Protein AF-A0A2E7DJX4-F1 (afdb_monomer)

Foldseek 3Di:
DDDDDDDDDDDDDDDDDDDDDDDPPDDPVVVVVVVVVVVCVVVVVDVVVVVVVVLCVVCVVQQDPQAGQAAPPDALLVVCCSPQNPPHPFDSVLLLLLQLVVCVVQADVSDRGRGDHRDGRGHQDPVNVVCRVPCVVPDPCVDPCVVCVPPDDDDD

Secondary structure (DSSP, 8-state):
----------------PPP-------SHHHHHHHHHHHHHHHHHHTTHHHHHHHHHHHHHTTEETTEEEPPTT--HHHHHHHHH-TT-SS-HHHHHHHHHHH-GGGBGGG-TT-BPTT-EEPPPPHHHHHHHHHHTTTS----HHHHTTTS-----

pLDDT: mean 70.26, std 16.82, range [32.81, 92.25]

Radius of gyration: 33.87 Å; Cα contacts (8 Å, |Δi|>4): 100; chains: 1; bounding box: 121×45×38 Å

Solvent-accessible surface area (backbone atoms only — not comparable to full-atom values): 9985 Å² total; per-residue (Å²): 138,82,88,84,81,92,78,91,80,90,75,93,75,80,89,78,77,79,81,86,77,82,73,89,86,79,67,74,66,60,58,52,52,52,52,52,49,52,49,49,57,58,51,66,76,42,64,52,69,60,51,50,49,53,52,48,54,62,41,61,79,29,46,51,99,81,21,34,53,34,52,85,87,68,45,62,67,59,50,45,35,73,73,62,42,86,82,45,94,62,58,67,69,57,54,51,51,51,44,40,68,77,28,52,90,32,21,60,91,65,34,74,90,37,64,42,60,74,29,65,40,57,70,80,48,74,68,53,51,50,45,53,64,55,36,75,73,76,45,90,69,88,40,65,69,68,75,52,64,83,56,90,74,84,81,130

Mean predicted aligned error: 18.78 Å

Structure (mmCIF, N/CA/C/O backbone):
data_AF-A0A2E7DJX4-F1
#
_entry.id   AF-A0A2E7DJX4-F1
#
loop_
_atom_site.group_PDB
_atom_site.id
_atom_site.type_symbol
_atom_site.label_atom_id
_atom_site.label_alt_id
_atom_site.label_comp_id
_atom_site.label_asym_id
_atom_site.label_entity_id
_atom_site.label_seq_id
_atom_site.pdbx_PDB_ins_code
_atom_site.Cartn_x
_atom_site.Cartn_y
_atom_site.Cartn_z
_atom_site.occupancy
_atom_site.B_iso_or_equiv
_atom_site.auth_seq_id
_atom_site.auth_comp_id
_atom_site.auth_asym_id
_atom_site.auth_atom_id
_atom_site.pdbx_PDB_model_num
ATOM 1 N N . MET A 1 1 ? 102.691 -18.542 7.643 1.00 37.72 1 MET A N 1
ATOM 2 C CA . MET A 1 1 ? 103.303 -17.324 7.066 1.00 37.72 1 MET A CA 1
ATOM 3 C C . MET A 1 1 ? 102.341 -16.162 7.228 1.00 37.72 1 MET A C 1
ATOM 5 O O . MET A 1 1 ? 101.137 -16.364 7.218 1.00 37.72 1 MET A O 1
ATOM 9 N N . ILE A 1 2 ? 102.916 -14.997 7.489 1.00 37.41 2 ILE A N 1
ATOM 10 C CA . ILE A 1 2 ? 102.337 -13.790 8.081 1.00 37.41 2 ILE A CA 1
ATOM 11 C C . ILE A 1 2 ? 101.849 -12.816 6.983 1.00 37.41 2 ILE A C 1
ATOM 13 O O . ILE A 1 2 ? 102.525 -12.678 5.973 1.00 37.41 2 ILE A O 1
ATOM 17 N N . ASN A 1 3 ? 100.728 -12.130 7.260 1.00 32.81 3 ASN A N 1
ATOM 18 C CA . ASN A 1 3 ? 100.249 -10.799 6.819 1.00 32.81 3 ASN A CA 1
ATOM 19 C C . ASN A 1 3 ? 100.218 -10.375 5.335 1.00 32.81 3 ASN A C 1
ATOM 21 O O . ASN A 1 3 ? 101.248 -10.287 4.680 1.00 32.81 3 ASN A O 1
ATOM 25 N N . ASN A 1 4 ? 99.084 -9.779 4.931 1.00 43.06 4 ASN A N 1
ATOM 26 C CA . ASN A 1 4 ? 99.028 -8.333 4.629 1.00 43.06 4 ASN A CA 1
ATOM 27 C C . ASN A 1 4 ? 97.562 -7.842 4.628 1.00 43.06 4 ASN A C 1
ATOM 29 O O . ASN A 1 4 ? 96.749 -8.319 3.851 1.00 43.06 4 ASN A O 1
ATOM 33 N N . LYS A 1 5 ? 97.139 -7.102 5.658 1.00 46.91 5 LYS A N 1
ATOM 34 C CA . LYS A 1 5 ? 97.062 -5.626 5.742 1.00 46.91 5 LYS A CA 1
ATOM 35 C C . LYS A 1 5 ? 95.836 -5.020 5.049 1.00 46.91 5 LYS A C 1
ATOM 37 O O . LYS A 1 5 ? 95.776 -4.874 3.837 1.00 46.91 5 LYS A O 1
ATOM 42 N N . TYR A 1 6 ? 94.911 -4.584 5.899 1.00 46.81 6 TYR A N 1
ATOM 43 C CA . TYR A 1 6 ? 93.908 -3.572 5.607 1.00 46.81 6 TYR A CA 1
ATOM 44 C C . TYR A 1 6 ? 94.586 -2.251 5.226 1.00 46.81 6 TYR A C 1
ATOM 46 O O . TYR A 1 6 ? 95.387 -1.726 6.002 1.00 46.81 6 TYR A O 1
ATOM 54 N N . THR A 1 7 ? 94.182 -1.672 4.099 1.00 48.75 7 THR A N 1
ATOM 55 C CA . THR A 1 7 ? 94.381 -0.247 3.818 1.00 48.75 7 THR A CA 1
ATOM 56 C C . THR A 1 7 ? 93.037 0.338 3.415 1.00 48.75 7 THR A C 1
ATOM 58 O O . THR A 1 7 ? 92.394 -0.115 2.473 1.00 48.75 7 THR A O 1
ATOM 61 N N . LYS A 1 8 ? 92.588 1.306 4.210 1.00 45.03 8 LYS A N 1
ATOM 62 C CA . LYS A 1 8 ? 91.337 2.045 4.066 1.00 45.03 8 LYS A CA 1
ATOM 63 C C . LYS A 1 8 ? 91.412 2.951 2.832 1.00 45.03 8 LYS A C 1
ATOM 65 O O . LYS A 1 8 ? 92.392 3.679 2.707 1.00 45.03 8 LYS A O 1
ATOM 70 N N . LEU A 1 9 ? 90.358 3.007 2.017 1.00 40.28 9 LEU A N 1
ATOM 71 C CA . LEU A 1 9 ? 90.003 4.250 1.333 1.00 40.28 9 LEU A CA 1
ATOM 72 C C . LEU A 1 9 ? 88.486 4.360 1.155 1.00 40.28 9 LEU A C 1
ATOM 74 O O . LEU A 1 9 ? 87.822 3.523 0.556 1.00 40.28 9 LEU A O 1
ATOM 78 N N . THR A 1 10 ? 87.980 5.410 1.775 1.00 44.78 10 THR A N 1
ATOM 79 C CA . THR A 1 10 ? 86.623 5.929 1.824 1.00 44.78 10 THR A CA 1
ATOM 80 C C . THR A 1 10 ? 86.071 6.190 0.421 1.00 44.78 10 THR A C 1
ATOM 82 O O . THR A 1 10 ? 86.700 6.909 -0.350 1.00 44.78 10 THR A O 1
ATOM 85 N N . LEU A 1 11 ? 84.859 5.718 0.119 1.00 37.09 11 LEU A N 1
ATOM 86 C CA . LEU A 1 11 ? 84.006 6.383 -0.866 1.00 37.09 11 LEU A CA 1
ATOM 87 C C . LEU A 1 11 ? 82.545 6.281 -0.426 1.00 37.09 11 LEU A C 1
ATOM 89 O O . LEU A 1 11 ? 81.864 5.283 -0.644 1.00 37.09 11 LEU A O 1
ATOM 93 N N . ALA A 1 12 ? 82.091 7.339 0.244 1.00 47.78 12 ALA A N 1
ATOM 94 C CA . ALA A 1 12 ? 80.681 7.601 0.459 1.00 47.78 12 ALA A CA 1
ATOM 95 C C . ALA A 1 12 ? 79.990 7.662 -0.908 1.00 47.78 12 ALA A C 1
ATOM 97 O O . ALA A 1 12 ? 80.333 8.499 -1.740 1.00 47.78 12 ALA A O 1
ATOM 98 N N . THR A 1 13 ? 79.029 6.778 -1.148 1.00 42.72 13 THR A N 1
ATOM 99 C CA . THR A 1 13 ? 78.093 6.921 -2.263 1.00 42.72 13 THR A CA 1
ATOM 100 C C . THR A 1 13 ? 76.684 6.764 -1.726 1.00 42.72 13 THR A C 1
ATOM 102 O O . THR A 1 13 ? 76.354 5.822 -1.008 1.00 42.72 13 THR A O 1
ATOM 105 N N . ALA A 1 14 ? 75.918 7.817 -1.978 1.00 40.25 14 ALA A N 1
ATOM 106 C CA . ALA A 1 14 ? 74.678 8.162 -1.327 1.00 40.25 14 ALA A CA 1
ATOM 107 C C . ALA A 1 14 ? 73.553 7.177 -1.650 1.00 40.25 14 ALA A C 1
ATOM 109 O O . ALA A 1 14 ? 73.321 6.809 -2.803 1.00 40.25 14 ALA A O 1
ATOM 110 N N . LEU A 1 15 ? 72.801 6.834 -0.606 1.00 39.53 15 LEU A N 1
ATOM 111 C CA . LEU A 1 15 ? 71.472 6.259 -0.700 1.00 39.53 15 LEU A CA 1
ATOM 112 C C . LEU A 1 15 ? 70.571 7.264 -1.434 1.00 39.53 15 LEU A C 1
ATOM 114 O O . LEU A 1 15 ? 70.116 8.243 -0.849 1.00 39.53 15 LEU A O 1
ATOM 118 N N . THR A 1 16 ? 70.348 7.043 -2.726 1.00 41.78 16 THR A N 1
ATOM 119 C CA . THR A 1 16 ? 69.406 7.845 -3.512 1.00 41.78 16 THR A CA 1
ATOM 120 C C . THR A 1 16 ? 68.103 7.059 -3.583 1.00 41.78 16 THR A C 1
ATOM 122 O O . THR A 1 16 ? 67.914 6.232 -4.471 1.00 41.78 16 THR A O 1
ATOM 125 N N . ILE A 1 17 ? 67.226 7.256 -2.595 1.00 52.62 17 ILE A N 1
ATOM 126 C CA . ILE A 1 17 ? 65.827 6.838 -2.716 1.00 52.62 17 ILE A CA 1
ATOM 127 C C . ILE A 1 17 ? 65.142 7.856 -3.627 1.00 52.62 17 ILE A C 1
ATOM 129 O O . ILE A 1 17 ? 65.241 9.067 -3.435 1.00 52.62 17 ILE A O 1
ATOM 133 N N . PHE A 1 18 ? 64.526 7.302 -4.662 1.00 46.00 18 PHE A N 1
ATOM 134 C CA . PHE A 1 18 ? 63.840 7.948 -5.767 1.00 46.00 18 PHE A CA 1
ATOM 135 C C . PHE A 1 18 ? 62.845 9.025 -5.305 1.00 46.00 18 PHE A C 1
ATOM 137 O O . PHE A 1 18 ? 62.152 8.864 -4.302 1.00 46.00 18 PHE A O 1
ATOM 144 N N . GLY A 1 19 ? 62.806 10.124 -6.058 1.00 41.09 19 GLY A N 1
ATOM 145 C CA . GLY A 1 19 ? 62.113 11.361 -5.722 1.00 41.09 19 GLY A CA 1
ATOM 146 C C . GLY A 1 19 ? 60.618 11.220 -5.437 1.00 41.09 19 GLY A C 1
ATOM 147 O O . GLY A 1 19 ? 59.867 10.591 -6.179 1.00 41.09 19 GLY A O 1
ATOM 148 N N . LEU A 1 20 ? 60.195 11.914 -4.382 1.00 45.53 20 LEU A N 1
ATOM 149 C CA . LEU A 1 20 ? 58.813 12.306 -4.146 1.00 45.53 20 LEU A CA 1
ATOM 150 C C . LEU A 1 20 ? 58.437 13.359 -5.205 1.00 45.53 20 LEU A C 1
ATOM 152 O O . LEU A 1 20 ? 58.771 14.538 -5.080 1.00 45.53 20 LEU A O 1
ATOM 156 N N . SER A 1 21 ? 57.793 12.936 -6.290 1.00 46.25 21 SER A N 1
ATOM 157 C CA . SER A 1 21 ? 57.174 13.851 -7.247 1.00 46.25 21 SER A CA 1
ATOM 158 C C . SER A 1 21 ? 55.965 14.519 -6.587 1.00 46.25 21 SER A C 1
ATOM 160 O O . SER A 1 21 ? 54.939 13.876 -6.370 1.00 46.25 21 SER A O 1
ATOM 162 N N . TYR A 1 22 ? 56.092 15.804 -6.258 1.00 50.66 22 TYR A N 1
ATOM 163 C CA . TYR A 1 22 ? 54.977 16.658 -5.854 1.00 50.66 22 TYR A CA 1
ATOM 164 C C . TYR A 1 22 ? 54.004 16.810 -7.033 1.00 50.66 22 TYR A C 1
ATOM 166 O O . TYR A 1 22 ? 54.328 17.452 -8.030 1.00 50.66 22 TYR A O 1
ATOM 174 N N . LEU A 1 23 ? 52.808 16.229 -6.920 1.00 52.44 23 LEU A N 1
ATOM 175 C CA . LEU A 1 23 ? 51.666 16.600 -7.755 1.00 52.44 23 LEU A CA 1
ATOM 176 C C . LEU A 1 23 ? 50.999 17.838 -7.132 1.00 52.44 23 LEU A C 1
ATOM 178 O O . LEU A 1 23 ? 50.678 17.793 -5.942 1.00 52.44 23 LEU A O 1
ATOM 182 N N . PRO A 1 24 ? 50.737 18.925 -7.880 1.00 47.88 24 PRO A N 1
ATOM 183 C CA . PRO A 1 24 ? 49.844 19.968 -7.400 1.00 47.88 24 PRO A CA 1
ATOM 184 C C . PRO A 1 24 ? 48.401 19.442 -7.468 1.00 47.88 24 PRO A C 1
ATOM 186 O O . PRO A 1 24 ? 47.756 19.480 -8.514 1.00 47.88 24 PRO A O 1
ATOM 189 N N . GLN A 1 25 ? 47.888 18.910 -6.358 1.00 57.47 25 GLN A N 1
ATOM 190 C CA . GLN A 1 25 ? 46.455 18.660 -6.189 1.00 57.47 25 GLN A CA 1
ATOM 191 C C . GLN A 1 25 ? 45.787 19.921 -5.634 1.00 57.47 25 GLN A C 1
ATOM 193 O O . GLN A 1 25 ? 45.652 20.056 -4.423 1.00 57.47 25 GLN A O 1
ATOM 198 N N . SER A 1 26 ? 45.387 20.867 -6.487 1.00 54.84 26 SER A N 1
ATOM 199 C CA . SER A 1 26 ? 44.693 22.066 -5.980 1.00 54.84 26 SER A CA 1
ATOM 200 C C . SER A 1 26 ? 43.788 22.795 -6.981 1.00 54.84 26 SER A C 1
ATOM 202 O O . SER A 1 26 ? 43.589 23.994 -6.847 1.00 54.84 26 SER A O 1
ATOM 204 N N . ILE A 1 27 ? 43.189 22.100 -7.960 1.00 50.50 27 ILE A N 1
ATOM 205 C CA . ILE A 1 27 ? 42.175 22.725 -8.849 1.00 50.50 27 ILE A CA 1
ATOM 206 C C . ILE A 1 27 ? 40.825 21.984 -8.836 1.00 50.50 27 ILE A C 1
ATOM 208 O O . ILE A 1 27 ? 39.789 22.600 -9.037 1.00 50.50 27 ILE A O 1
ATOM 212 N N . ALA A 1 28 ? 40.785 20.686 -8.514 1.00 52.84 28 ALA A N 1
ATOM 213 C CA . ALA A 1 28 ? 39.529 19.920 -8.496 1.00 52.84 28 ALA A CA 1
ATOM 214 C C . ALA A 1 28 ? 38.671 20.137 -7.233 1.00 52.84 28 ALA A C 1
ATOM 216 O O . ALA A 1 28 ? 37.486 19.815 -7.225 1.00 52.84 28 ALA A O 1
ATOM 217 N N . GLN A 1 29 ? 39.269 20.647 -6.153 1.00 53.03 29 GLN A N 1
ATOM 218 C CA . GLN A 1 29 ? 38.585 20.779 -4.865 1.00 53.03 29 GLN A CA 1
ATOM 219 C C . GLN A 1 29 ? 37.739 22.055 -4.784 1.00 53.03 29 GLN A C 1
ATOM 221 O O . GLN A 1 29 ? 36.711 22.053 -4.119 1.00 53.03 29 GLN A O 1
ATOM 226 N N . ASP A 1 30 ? 38.132 23.104 -5.509 1.00 55.94 30 ASP A N 1
ATOM 227 C CA . ASP A 1 30 ? 37.451 24.404 -5.508 1.00 55.94 30 ASP A CA 1
ATOM 228 C C . ASP A 1 30 ? 36.126 24.342 -6.290 1.00 55.94 30 ASP A C 1
ATOM 230 O O . ASP A 1 30 ? 35.075 24.757 -5.810 1.00 55.94 30 ASP A O 1
ATOM 234 N N . SER A 1 31 ? 36.127 23.667 -7.445 1.00 61.25 31 SER A N 1
ATOM 235 C CA . SER A 1 31 ? 34.924 23.479 -8.273 1.00 61.25 31 SER A CA 1
ATOM 236 C C . SER A 1 31 ? 33.885 22.570 -7.605 1.00 61.25 31 SER A C 1
ATOM 238 O O . SER A 1 31 ? 32.685 22.753 -7.786 1.00 61.25 31 SER A O 1
ATOM 240 N N . ALA A 1 32 ? 34.329 21.582 -6.821 1.00 65.06 32 ALA A N 1
ATOM 241 C CA . ALA A 1 32 ? 33.435 20.700 -6.074 1.00 65.06 32 ALA A CA 1
ATOM 242 C C . ALA A 1 32 ? 32.704 21.445 -4.944 1.00 65.06 32 ALA A C 1
A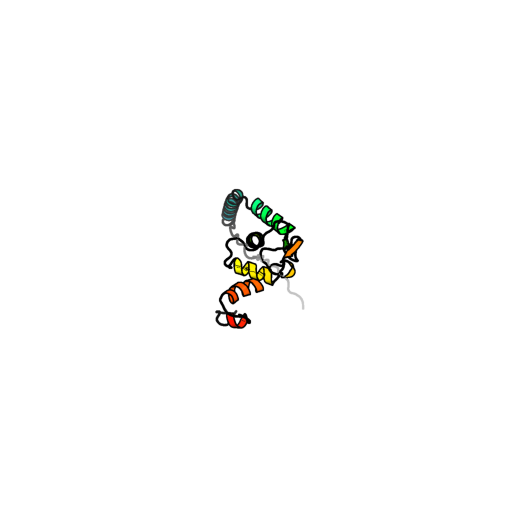TOM 244 O O . ALA A 1 32 ? 31.539 21.153 -4.680 1.00 65.06 32 ALA A O 1
ATOM 245 N N . LEU A 1 33 ? 33.360 22.431 -4.318 1.00 65.75 33 LEU A N 1
ATOM 246 C CA . LEU A 1 33 ? 32.753 23.289 -3.297 1.00 65.75 33 LEU A CA 1
ATOM 247 C C . LEU A 1 33 ? 31.708 24.238 -3.899 1.00 65.75 33 LEU A C 1
ATOM 249 O O . LEU A 1 33 ? 30.659 24.447 -3.291 1.00 65.75 33 LEU A O 1
ATOM 253 N N . GLU A 1 34 ? 31.948 24.760 -5.103 1.00 77.75 34 GLU A N 1
ATOM 254 C CA . GLU A 1 34 ? 30.972 25.591 -5.822 1.00 77.75 34 GLU A CA 1
ATOM 255 C C . GLU A 1 34 ? 29.752 24.789 -6.291 1.00 77.75 34 GLU A C 1
ATOM 257 O O . GLU A 1 34 ? 28.621 25.252 -6.147 1.00 77.75 34 GLU A O 1
ATOM 262 N N . VAL A 1 35 ? 29.957 23.570 -6.801 1.00 79.44 35 VAL A N 1
ATOM 263 C CA . VAL A 1 35 ? 28.863 22.674 -7.214 1.00 79.44 35 VAL A CA 1
ATOM 264 C C . VAL A 1 35 ? 28.027 22.239 -6.010 1.00 79.44 35 VAL A C 1
ATOM 266 O O . VAL A 1 35 ? 26.801 22.294 -6.074 1.00 79.44 35 VAL A O 1
ATOM 269 N N . GLU A 1 36 ? 28.664 21.866 -4.898 1.00 75.31 36 GLU A N 1
ATOM 270 C CA . GLU A 1 36 ? 27.978 21.545 -3.642 1.00 75.31 36 GLU A CA 1
ATOM 271 C C . GLU A 1 36 ? 27.223 22.767 -3.091 1.00 75.31 36 GLU A C 1
ATOM 273 O O . GLU A 1 36 ? 26.093 22.645 -2.623 1.00 75.31 36 GLU A O 1
ATOM 278 N N . GLY A 1 37 ? 27.800 23.968 -3.198 1.00 84.50 37 GLY A N 1
ATOM 279 C CA . GLY A 1 37 ? 27.146 25.224 -2.826 1.00 84.50 37 GLY A CA 1
ATOM 280 C C . GLY A 1 37 ? 25.923 25.542 -3.690 1.00 84.50 37 GLY A C 1
ATOM 281 O O . GLY A 1 37 ? 24.864 25.880 -3.158 1.00 84.50 37 GLY A O 1
ATOM 282 N N . ALA A 1 38 ? 26.033 25.379 -5.009 1.00 84.19 38 ALA A N 1
ATOM 283 C CA . ALA A 1 38 ? 24.926 25.556 -5.946 1.00 84.19 38 ALA A CA 1
ATOM 284 C C . ALA A 1 38 ? 23.819 24.511 -5.729 1.00 84.19 38 ALA A C 1
ATOM 286 O O . ALA A 1 38 ? 22.636 24.853 -5.754 1.00 84.19 38 ALA A O 1
ATOM 287 N N . LEU A 1 39 ? 24.191 23.257 -5.447 1.00 78.50 39 LEU A N 1
ATOM 288 C CA . LEU A 1 39 ? 23.256 22.186 -5.107 1.00 78.50 39 LEU A CA 1
ATOM 289 C C . LEU A 1 39 ? 22.529 22.491 -3.794 1.00 78.50 39 LEU A C 1
ATOM 291 O O . LEU A 1 39 ? 21.308 22.390 -3.731 1.00 78.50 39 LEU A O 1
ATOM 295 N N . ARG A 1 40 ? 23.249 22.941 -2.763 1.00 80.88 40 ARG A N 1
ATOM 296 C CA . ARG A 1 40 ? 22.662 23.369 -1.487 1.00 80.88 40 ARG A CA 1
ATOM 297 C C . ARG A 1 40 ? 21.725 24.557 -1.644 1.00 80.88 40 ARG A C 1
ATOM 299 O O . ARG A 1 40 ? 20.676 24.568 -1.016 1.00 80.88 40 ARG A O 1
ATOM 306 N N . MET A 1 41 ? 22.070 25.533 -2.481 1.00 80.06 41 MET A N 1
ATOM 307 C CA . MET A 1 41 ? 21.215 26.688 -2.758 1.00 80.06 41 MET A CA 1
ATOM 308 C C . MET A 1 41 ? 19.927 26.282 -3.490 1.00 80.06 41 MET A C 1
ATOM 310 O O . MET A 1 41 ? 18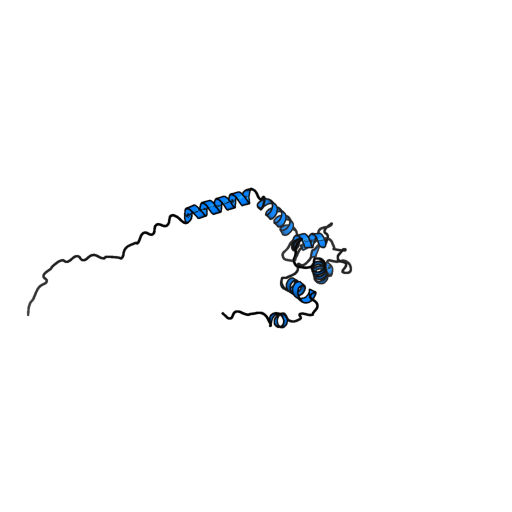.855 26.760 -3.134 1.00 80.06 41 MET A O 1
ATOM 314 N N . LEU A 1 42 ? 20.015 25.358 -4.455 1.00 79.62 42 LEU A N 1
ATOM 315 C CA . LEU A 1 42 ? 18.852 24.787 -5.143 1.00 79.62 42 LEU A CA 1
ATOM 316 C C . LEU A 1 42 ? 17.959 23.993 -4.177 1.00 79.62 42 LEU A C 1
ATOM 318 O O . LEU A 1 42 ? 16.741 24.148 -4.184 1.00 79.62 42 LEU A O 1
ATOM 322 N N . LEU A 1 43 ? 18.572 23.158 -3.332 1.00 73.94 43 LEU A N 1
ATOM 323 C CA . LEU A 1 43 ? 17.860 22.321 -2.368 1.00 73.94 43 LEU A CA 1
ATOM 324 C C . LEU A 1 43 ? 17.277 23.126 -1.199 1.00 73.94 43 LEU A C 1
ATOM 326 O O . LEU A 1 43 ? 16.294 22.685 -0.619 1.00 73.94 43 LEU A O 1
ATOM 330 N N . ALA A 1 44 ? 17.844 24.285 -0.854 1.00 73.31 44 ALA A N 1
ATOM 331 C CA . ALA A 1 44 ? 17.360 25.137 0.233 1.00 73.31 44 ALA A CA 1
ATOM 332 C C . ALA A 1 44 ? 16.028 25.834 -0.088 1.00 73.31 44 ALA A C 1
ATOM 334 O O . ALA A 1 44 ? 15.217 26.035 0.815 1.00 73.31 44 ALA A O 1
ATOM 335 N N . ASP A 1 45 ? 15.796 26.197 -1.353 1.00 66.19 45 ASP A N 1
ATOM 336 C CA . ASP A 1 45 ? 14.530 26.801 -1.798 1.00 66.19 45 ASP A CA 1
ATOM 337 C C . ASP A 1 45 ? 13.409 25.755 -1.882 1.00 66.19 45 ASP A C 1
ATOM 339 O O . ASP A 1 45 ? 12.239 25.991 -1.571 1.00 66.19 45 ASP A O 1
ATOM 343 N N . THR A 1 46 ? 13.778 24.529 -2.234 1.00 65.94 46 THR A N 1
ATOM 344 C CA . THR A 1 46 ? 12.840 23.421 -2.243 1.00 65.94 46 THR A CA 1
ATOM 345 C C . THR A 1 46 ? 12.665 22.891 -0.826 1.00 65.94 46 THR A C 1
ATOM 347 O O . THR A 1 46 ? 13.597 22.361 -0.235 1.00 65.94 46 THR A O 1
ATOM 350 N N . ASN A 1 47 ? 11.455 22.955 -0.268 1.00 66.12 47 ASN A N 1
ATOM 351 C CA . ASN A 1 47 ? 11.153 22.346 1.031 1.00 66.12 47 ASN A CA 1
ATOM 352 C C . ASN A 1 47 ? 11.098 20.802 0.945 1.00 66.12 47 ASN A C 1
ATOM 354 O O .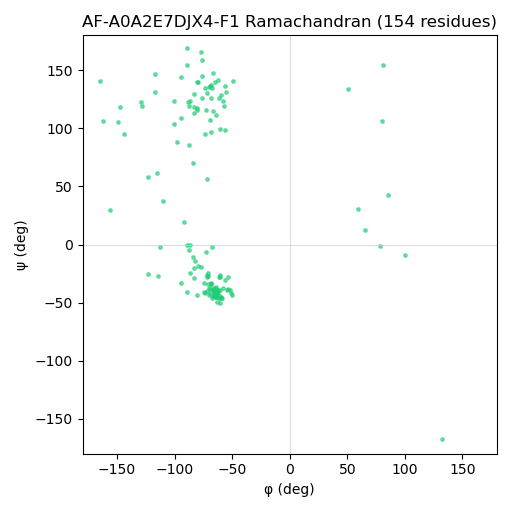 ASN A 1 47 ? 10.080 20.165 1.223 1.00 66.12 47 ASN A O 1
ATOM 358 N N . ILE A 1 48 ? 12.185 20.199 0.469 1.00 66.19 48 ILE A N 1
ATOM 359 C CA . ILE A 1 48 ? 12.364 18.766 0.292 1.00 66.19 48 ILE A CA 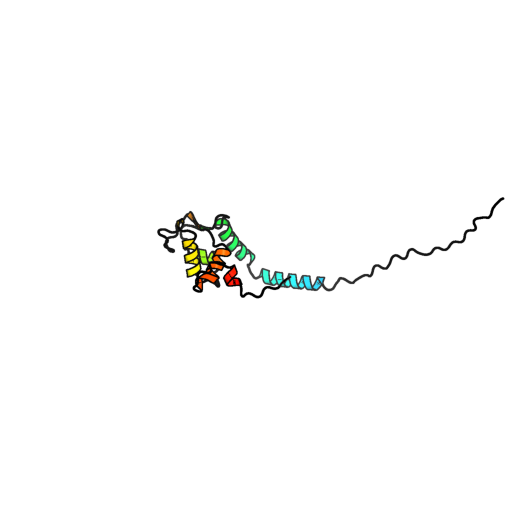1
ATOM 360 C C . ILE A 1 48 ? 12.334 18.097 1.656 1.00 66.19 48 ILE A C 1
ATOM 362 O O . ILE A 1 48 ? 11.643 17.102 1.793 1.00 66.19 48 ILE A O 1
ATOM 366 N N . GLU A 1 49 ? 12.946 18.687 2.681 1.00 62.12 49 GLU A N 1
ATOM 367 C CA . GLU A 1 49 ? 12.933 18.140 4.041 1.00 62.12 49 GLU A CA 1
ATOM 368 C C . GLU A 1 49 ? 11.520 18.042 4.632 1.00 62.12 49 GLU A C 1
ATOM 370 O O . GLU A 1 49 ? 11.165 16.999 5.180 1.00 62.12 49 GLU A O 1
ATOM 375 N N . SER A 1 50 ? 10.656 19.057 4.472 1.00 62.22 50 SER A N 1
ATOM 376 C CA . SER A 1 50 ? 9.253 18.952 4.914 1.00 62.22 50 SER A CA 1
ATOM 377 C C . SER A 1 50 ? 8.467 17.965 4.065 1.00 62.22 50 SER A C 1
ATOM 379 O O . SER A 1 50 ? 7.662 17.208 4.598 1.00 62.22 50 SER A O 1
ATOM 381 N N . ARG A 1 51 ? 8.700 17.915 2.748 1.00 58.88 51 ARG A N 1
ATOM 382 C CA . ARG A 1 51 ? 8.017 16.956 1.867 1.00 58.88 51 ARG A CA 1
ATOM 383 C C . ARG A 1 51 ? 8.425 15.517 2.169 1.00 58.88 51 ARG A C 1
ATOM 385 O O . ARG A 1 51 ? 7.548 14.667 2.283 1.00 58.88 51 ARG A O 1
ATOM 392 N N . ILE A 1 52 ? 9.718 15.260 2.354 1.00 64.12 52 ILE A N 1
ATOM 393 C CA . ILE A 1 52 ? 10.258 13.973 2.790 1.00 64.12 52 ILE A CA 1
ATOM 394 C C . ILE A 1 52 ? 9.684 13.647 4.159 1.00 64.12 52 ILE A C 1
ATOM 396 O O . ILE A 1 52 ? 9.099 12.589 4.289 1.00 64.12 52 ILE A O 1
ATOM 400 N N . SER A 1 53 ? 9.740 14.559 5.132 1.00 60.53 53 SER A N 1
ATOM 401 C CA . SER A 1 53 ? 9.202 14.341 6.483 1.00 60.53 53 SER A CA 1
ATOM 402 C C . SER A 1 53 ? 7.697 14.065 6.496 1.00 60.53 53 SER A C 1
ATOM 404 O O . SER A 1 53 ? 7.221 13.234 7.261 1.00 60.53 53 SER A O 1
ATOM 406 N N . SER A 1 54 ? 6.920 14.748 5.657 1.00 58.88 54 SER A N 1
ATOM 407 C CA . SER A 1 54 ? 5.472 14.543 5.550 1.00 58.88 54 SER A CA 1
ATOM 408 C C . SER A 1 54 ? 5.170 13.170 4.959 1.00 58.88 54 SER A C 1
ATOM 410 O O . SER A 1 54 ? 4.351 12.432 5.499 1.00 58.88 54 SER A O 1
ATOM 412 N N . VAL A 1 55 ? 5.873 12.798 3.885 1.00 59.53 55 VAL A N 1
ATOM 413 C CA . VAL A 1 55 ? 5.762 11.469 3.282 1.00 59.53 55 VAL A CA 1
ATOM 414 C C . VAL A 1 55 ? 6.226 10.408 4.276 1.00 59.53 55 VAL A C 1
ATOM 416 O O . VAL A 1 55 ? 5.484 9.474 4.541 1.00 59.53 55 VAL A O 1
ATOM 419 N N . THR A 1 56 ? 7.388 10.555 4.907 1.00 57.12 56 THR A N 1
ATOM 420 C CA . THR A 1 56 ? 7.932 9.559 5.836 1.00 57.12 56 THR A CA 1
ATOM 421 C C . THR A 1 56 ? 7.090 9.411 7.095 1.00 57.12 56 THR A C 1
ATOM 423 O O . THR A 1 56 ? 6.902 8.283 7.517 1.00 57.12 56 THR A O 1
ATOM 426 N N . ASN A 1 57 ? 6.510 10.469 7.669 1.00 54.75 57 ASN A N 1
ATOM 427 C CA . ASN A 1 57 ? 5.643 10.342 8.852 1.00 54.75 57 ASN A CA 1
ATOM 428 C C . ASN A 1 57 ? 4.279 9.704 8.534 1.00 54.75 57 ASN A C 1
ATOM 430 O O . ASN A 1 57 ? 3.805 8.861 9.302 1.00 54.75 57 ASN A O 1
ATOM 434 N N . LEU A 1 58 ? 3.668 10.057 7.393 1.00 55.31 58 LEU A N 1
ATOM 435 C CA . LEU A 1 58 ? 2.446 9.402 6.905 1.00 55.31 58 LEU A CA 1
ATOM 436 C C . LEU A 1 58 ? 2.704 7.927 6.578 1.00 55.31 58 LEU A C 1
ATOM 438 O O . LEU A 1 58 ? 1.863 7.078 6.850 1.00 55.31 58 LEU A O 1
ATOM 442 N N . THR A 1 59 ? 3.884 7.617 6.042 1.00 54.75 59 THR A N 1
ATOM 443 C CA . THR A 1 59 ? 4.249 6.258 5.639 1.00 54.75 59 THR A CA 1
ATOM 444 C C . THR A 1 59 ? 4.704 5.422 6.839 1.00 54.75 59 THR A C 1
ATOM 446 O O . THR A 1 59 ? 4.241 4.308 6.989 1.00 54.75 59 THR A O 1
ATOM 449 N N . ALA A 1 60 ? 5.518 5.939 7.763 1.00 55.72 60 ALA A N 1
ATOM 450 C CA . ALA A 1 60 ? 6.094 5.166 8.873 1.00 55.72 60 ALA A CA 1
ATOM 451 C C . ALA A 1 60 ? 5.080 4.770 9.959 1.00 55.72 60 ALA A C 1
ATOM 453 O O . ALA A 1 60 ? 5.258 3.755 10.622 1.00 55.72 60 ALA A O 1
ATOM 454 N N . THR A 1 61 ? 4.006 5.544 10.143 1.00 56.97 61 THR A N 1
ATOM 455 C CA . THR A 1 61 ? 2.948 5.201 11.117 1.00 56.97 61 THR A CA 1
ATOM 456 C C . THR A 1 61 ? 1.939 4.203 10.540 1.00 56.97 61 THR A C 1
ATOM 458 O O . THR A 1 61 ? 1.191 3.555 11.269 1.00 56.97 61 THR A O 1
ATOM 461 N N . GLN A 1 62 ? 1.869 4.106 9.214 1.00 63.25 62 GLN A N 1
ATOM 462 C CA . GLN A 1 62 ? 0.808 3.393 8.505 1.00 63.25 62 GLN A CA 1
ATOM 463 C C . GLN A 1 62 ? 1.325 2.171 7.759 1.00 63.25 62 GLN A C 1
ATOM 465 O O . GLN A 1 62 ? 0.578 1.222 7.579 1.00 63.25 62 GLN A O 1
ATOM 470 N N . VAL A 1 63 ? 2.592 2.172 7.359 1.00 68.50 63 VAL A N 1
ATOM 471 C CA . VAL A 1 63 ? 3.292 1.069 6.711 1.00 68.50 63 VAL A CA 1
ATOM 472 C C . VAL A 1 63 ? 4.139 0.370 7.761 1.00 68.50 63 VAL A C 1
ATOM 474 O O . VAL A 1 63 ? 5.181 0.863 8.182 1.00 68.50 63 VAL A O 1
ATOM 477 N N . SER A 1 64 ? 3.652 -0.785 8.188 1.00 70.69 64 SER A N 1
ATOM 478 C CA . SER A 1 64 ? 4.401 -1.755 8.978 1.00 70.69 64 SER A CA 1
ATOM 479 C C . SER A 1 64 ? 5.130 -2.736 8.058 1.00 70.69 64 SER A C 1
ATOM 481 O O . SER A 1 64 ? 4.848 -2.800 6.860 1.00 70.69 64 SER A O 1
ATOM 483 N N . GLU A 1 65 ? 6.037 -3.533 8.623 1.00 69.19 65 GLU A N 1
ATOM 484 C CA . GLU A 1 65 ? 6.709 -4.629 7.908 1.00 69.19 65 GLU A CA 1
ATOM 485 C C . GLU A 1 65 ? 5.697 -5.621 7.294 1.00 69.19 65 GLU A C 1
ATOM 487 O O . GLU A 1 65 ? 5.917 -6.140 6.201 1.00 69.19 65 GLU A O 1
ATOM 492 N N . ASP A 1 66 ? 4.532 -5.782 7.934 1.0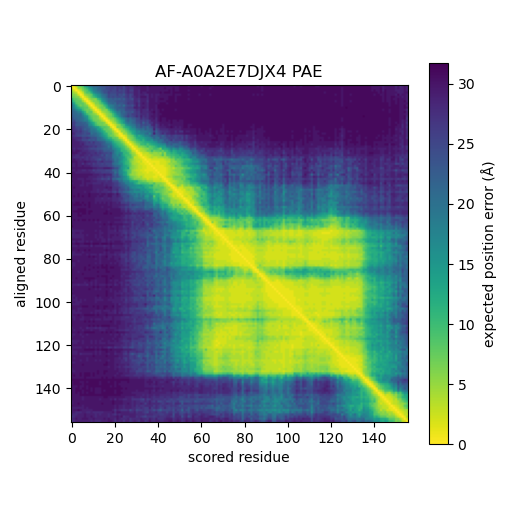0 69.62 66 ASP A N 1
ATOM 493 C CA . ASP A 1 66 ? 3.437 -6.651 7.490 1.00 69.62 66 ASP A CA 1
ATOM 494 C C . ASP A 1 66 ? 2.500 -6.007 6.444 1.00 69.62 66 ASP A C 1
ATOM 496 O O . ASP A 1 66 ? 1.661 -6.693 5.849 1.00 69.62 66 ASP A O 1
ATOM 500 N N . GLY A 1 67 ? 2.609 -4.694 6.204 1.00 83.94 67 GLY A N 1
ATOM 501 C CA . GLY A 1 67 ? 1.780 -3.956 5.246 1.00 83.94 67 GLY A CA 1
ATOM 502 C C . GLY A 1 67 ? 1.177 -2.657 5.787 1.00 83.94 67 GLY A C 1
ATOM 503 O O . GLY A 1 67 ? 1.570 -2.140 6.833 1.00 83.94 67 GLY A O 1
ATOM 504 N N . TYR A 1 68 ? 0.217 -2.107 5.042 1.00 87.56 68 TYR A N 1
ATOM 505 C CA . TYR A 1 68 ? -0.444 -0.840 5.347 1.00 87.56 68 TYR A CA 1
ATOM 506 C C . TYR A 1 68 ? -1.662 -1.034 6.265 1.00 87.56 68 TYR A C 1
ATOM 508 O O . TYR A 1 68 ? -2.590 -1.753 5.904 1.00 87.56 68 TYR A O 1
ATOM 516 N N . LEU A 1 69 ? -1.705 -0.384 7.427 1.00 90.56 69 LEU A N 1
ATOM 517 C CA . LEU A 1 69 ? -2.857 -0.419 8.330 1.00 90.56 69 LEU A CA 1
ATOM 518 C C . LEU A 1 69 ? -3.913 0.602 7.894 1.00 90.56 69 LEU A C 1
ATOM 520 O O . LEU A 1 69 ? -3.701 1.808 8.011 1.00 90.56 69 LEU A O 1
ATOM 524 N N . VAL A 1 70 ? -5.069 0.110 7.454 1.00 89.94 70 VAL A N 1
ATOM 525 C CA . VAL A 1 70 ? -6.166 0.951 6.963 1.00 89.94 70 VAL A CA 1
ATOM 526 C C . VAL A 1 70 ? -6.787 1.764 8.098 1.00 89.94 70 VAL A C 1
ATOM 528 O O . VAL A 1 70 ? -7.275 1.197 9.079 1.00 89.94 70 VAL A O 1
ATOM 531 N N . GLN A 1 71 ? -6.863 3.084 7.937 1.00 89.19 71 GLN A N 1
ATOM 532 C CA . GLN A 1 71 ? -7.559 3.975 8.861 1.00 89.19 71 GLN A CA 1
ATOM 533 C C . GLN A 1 71 ? -9.042 4.148 8.487 1.00 89.19 71 GLN A C 1
ATOM 535 O O . GLN A 1 71 ? -9.438 4.025 7.322 1.00 89.19 71 GLN A O 1
ATOM 540 N N . PRO A 1 72 ? -9.911 4.474 9.462 1.00 85.25 72 PRO A N 1
ATOM 541 C CA . PRO A 1 72 ? -11.270 4.912 9.171 1.00 85.25 72 PRO A CA 1
ATOM 542 C C . PRO A 1 72 ? -11.268 6.159 8.274 1.00 85.25 72 PRO A C 1
ATOM 544 O O . PRO A 1 72 ? -10.714 7.190 8.638 1.00 85.25 72 PRO A O 1
ATOM 547 N N . GLY A 1 73 ? -11.935 6.074 7.121 1.00 85.81 73 GLY A N 1
ATOM 548 C CA . GLY A 1 73 ? -12.010 7.170 6.146 1.00 85.81 73 GLY A CA 1
ATOM 549 C C . GLY A 1 73 ? -11.045 7.035 4.967 1.00 85.81 73 GLY A C 1
ATOM 550 O O . GLY A 1 73 ? -11.202 7.762 3.986 1.00 85.81 73 GLY A O 1
ATOM 551 N N . ASP A 1 74 ? -10.122 6.072 5.007 1.00 87.00 74 ASP A N 1
ATOM 552 C CA . ASP A 1 74 ? -9.273 5.772 3.859 1.00 87.00 74 ASP A CA 1
ATOM 553 C C . ASP A 1 74 ? -10.074 5.193 2.692 1.00 87.00 74 ASP A C 1
ATOM 555 O O . ASP A 1 74 ? -11.038 4.439 2.850 1.00 87.00 74 ASP A O 1
ATOM 559 N N . SER A 1 75 ? -9.612 5.507 1.482 1.00 89.88 75 SER A N 1
ATOM 560 C CA . SER A 1 75 ? -10.085 4.874 0.255 1.00 89.88 75 SER A CA 1
ATOM 561 C C . SER A 1 75 ? -8.943 4.129 -0.415 1.00 89.88 75 SER A C 1
ATOM 563 O O . SER A 1 75 ? -7.800 4.589 -0.410 1.00 89.88 75 SER A O 1
ATOM 565 N N . LEU A 1 76 ? -9.261 3.011 -1.067 1.00 88.94 76 LEU A N 1
ATOM 566 C CA . LEU A 1 76 ? -8.268 2.244 -1.816 1.00 88.94 76 LEU A CA 1
ATOM 567 C C . LEU A 1 76 ? -7.543 3.118 -2.852 1.00 88.94 76 LEU A C 1
ATOM 569 O O . LEU A 1 76 ? -6.334 3.011 -3.011 1.00 88.94 76 LEU A O 1
ATOM 573 N N . GLY A 1 77 ? -8.263 4.023 -3.521 1.00 87.56 77 GLY A N 1
ATOM 574 C CA . GLY A 1 77 ? -7.671 4.949 -4.487 1.00 87.56 77 GLY A CA 1
ATOM 575 C C . GLY A 1 77 ? -6.655 5.908 -3.862 1.00 87.56 77 GLY A C 1
ATOM 576 O O . GLY A 1 77 ? -5.574 6.086 -4.419 1.00 87.56 77 GLY A O 1
ATOM 577 N N . ALA A 1 78 ? -6.969 6.488 -2.699 1.00 87.88 78 ALA A N 1
ATOM 578 C CA . ALA A 1 78 ? -6.041 7.361 -1.979 1.00 87.88 78 ALA A CA 1
ATOM 579 C C . ALA A 1 78 ? -4.800 6.593 -1.502 1.00 87.88 78 ALA A C 1
ATOM 581 O O . ALA A 1 78 ? -3.683 7.072 -1.689 1.00 87.88 78 ALA A O 1
ATOM 582 N N . ILE A 1 79 ? -4.986 5.373 -0.987 1.00 88.19 79 ILE A N 1
ATOM 583 C CA . ILE A 1 79 ? -3.885 4.488 -0.589 1.00 88.19 79 ILE A CA 1
ATOM 584 C C . ILE A 1 79 ? -2.997 4.164 -1.798 1.00 88.19 79 ILE A C 1
ATOM 586 O O . ILE A 1 79 ? -1.779 4.282 -1.714 1.00 88.19 79 ILE A O 1
ATOM 590 N N . ILE A 1 80 ? -3.578 3.823 -2.953 1.00 88.12 80 ILE A N 1
ATOM 591 C CA . ILE A 1 80 ? -2.811 3.537 -4.176 1.00 88.12 80 ILE A CA 1
ATOM 592 C C . ILE A 1 80 ? -1.977 4.746 -4.601 1.00 88.12 80 ILE A C 1
ATOM 594 O O . ILE A 1 80 ? -0.802 4.588 -4.916 1.00 88.12 80 ILE A O 1
ATOM 598 N N . ILE A 1 81 ? -2.560 5.947 -4.590 1.00 87.38 81 ILE A N 1
ATOM 599 C CA . ILE A 1 81 ? -1.842 7.180 -4.939 1.00 87.38 81 ILE A CA 1
ATOM 600 C C . ILE A 1 81 ? -0.708 7.442 -3.946 1.00 87.38 81 ILE A C 1
ATOM 602 O O . ILE A 1 81 ? 0.383 7.827 -4.361 1.00 87.38 81 ILE A O 1
ATOM 606 N N . SER A 1 82 ? -0.948 7.208 -2.655 1.00 83.94 82 SER A N 1
ATOM 607 C CA . SER A 1 82 ? 0.059 7.391 -1.613 1.00 83.94 82 SER A CA 1
ATOM 608 C C . SER A 1 82 ? 1.218 6.398 -1.731 1.00 83.94 82 SER A C 1
ATOM 610 O O . SER A 1 82 ? 2.354 6.777 -1.467 1.00 83.94 82 SER A O 1
ATOM 612 N N . LEU A 1 83 ? 0.947 5.142 -2.101 1.00 83.00 83 LEU A N 1
ATOM 613 C CA . LEU A 1 83 ? 1.950 4.070 -2.124 1.00 83.00 83 LEU A CA 1
ATOM 614 C C . LEU A 1 83 ? 2.694 3.958 -3.461 1.00 83.00 83 LEU A C 1
ATOM 616 O O . LEU A 1 83 ? 3.902 3.744 -3.473 1.00 83.00 83 LEU A O 1
ATOM 620 N N . TYR A 1 84 ? 1.988 4.092 -4.585 1.00 81.44 84 TYR A N 1
ATOM 621 C CA . TYR A 1 84 ? 2.532 3.849 -5.931 1.00 81.44 84 TYR A CA 1
ATOM 622 C C . TYR A 1 84 ? 2.639 5.121 -6.782 1.00 81.44 84 TYR A C 1
ATOM 624 O O . TYR A 1 84 ? 3.114 5.065 -7.917 1.00 81.44 84 TYR A O 1
ATOM 632 N N . GLY A 1 85 ? 2.207 6.265 -6.247 1.00 75.44 85 GLY A N 1
ATOM 633 C CA . GLY A 1 85 ? 2.184 7.539 -6.956 1.00 75.44 85 GLY A CA 1
ATOM 634 C C . GLY A 1 85 ? 0.980 7.695 -7.889 1.00 75.44 85 GLY A C 1
ATOM 635 O O . GLY A 1 85 ? 0.385 6.734 -8.379 1.00 75.44 85 GLY A O 1
ATOM 636 N N . GLY A 1 86 ? 0.607 8.951 -8.149 1.00 68.50 86 GLY A N 1
ATOM 637 C CA . GLY A 1 86 ? -0.504 9.289 -9.046 1.00 68.50 86 GLY A CA 1
ATOM 638 C C . GLY A 1 86 ? -0.220 9.033 -10.533 1.00 68.50 86 GLY A C 1
ATOM 639 O O . GLY A 1 86 ? -1.163 8.798 -11.287 1.00 68.50 86 GLY A O 1
ATOM 640 N N . GLU A 1 87 ? 1.055 9.038 -10.931 1.00 66.94 87 GLU A N 1
ATOM 641 C CA . GLU A 1 87 ? 1.534 8.902 -12.318 1.00 66.94 87 GLU A CA 1
ATOM 642 C C . GLU A 1 87 ? 2.236 7.557 -12.568 1.00 66.94 87 GLU A C 1
ATOM 644 O O . GLU A 1 87 ? 3.240 7.473 -13.272 1.00 66.94 87 GLU A O 1
ATOM 649 N N . SER A 1 88 ? 1.740 6.479 -11.958 1.00 69.88 88 SER A N 1
ATOM 650 C CA . SER A 1 88 ? 2.290 5.150 -12.223 1.00 69.88 88 SER A CA 1
ATOM 651 C C . SER A 1 88 ? 2.104 4.759 -13.696 1.00 69.88 88 SER A C 1
ATOM 653 O O . SER A 1 88 ? 1.051 5.001 -14.287 1.00 69.88 88 SER A O 1
ATOM 655 N N . ILE A 1 89 ? 3.111 4.090 -14.269 1.00 71.06 89 ILE A N 1
ATOM 656 C CA . ILE A 1 89 ? 3.040 3.462 -15.603 1.00 71.06 89 ILE A CA 1
ATOM 657 C C . ILE A 1 89 ? 1.934 2.389 -15.628 1.00 71.06 89 ILE A C 1
ATOM 659 O O . ILE A 1 89 ? 1.352 2.089 -16.670 1.00 71.06 89 ILE A O 1
ATOM 663 N N . LEU A 1 90 ? 1.625 1.816 -14.464 1.00 76.38 90 LEU A N 1
ATOM 664 C CA . LEU A 1 90 ? 0.593 0.807 -14.291 1.00 76.38 90 LEU A CA 1
ATOM 665 C C . LEU A 1 90 ? -0.798 1.434 -14.226 1.00 76.38 90 LEU A C 1
ATOM 667 O O . LEU A 1 90 ? -1.035 2.441 -13.554 1.00 76.38 90 LEU A O 1
ATOM 671 N N . ARG A 1 91 ? -1.769 0.773 -14.866 1.00 83.50 91 ARG A N 1
ATOM 672 C CA . ARG A 1 91 ? -3.174 1.179 -14.786 1.00 83.50 91 ARG A CA 1
ATOM 673 C C . ARG A 1 91 ? -3.647 1.106 -13.335 1.00 83.50 91 ARG A C 1
ATOM 675 O O . ARG A 1 91 ? -3.601 0.048 -12.711 1.00 83.50 91 ARG A O 1
ATOM 682 N N . ARG A 1 92 ? -4.197 2.211 -12.819 1.00 84.50 92 ARG A N 1
ATOM 683 C CA . ARG A 1 92 ? -4.740 2.279 -11.447 1.00 84.50 92 ARG A CA 1
ATOM 684 C C . ARG A 1 92 ? -5.771 1.188 -11.157 1.00 84.50 92 ARG A C 1
ATOM 686 O O . ARG A 1 92 ? -5.778 0.637 -10.064 1.00 84.50 92 ARG A O 1
ATOM 693 N N . SER A 1 93 ? -6.614 0.857 -12.135 1.00 84.88 93 SER A N 1
ATOM 694 C CA . SER A 1 93 ? -7.600 -0.224 -12.020 1.00 84.88 93 SER A CA 1
ATOM 695 C C . SER A 1 93 ? -6.950 -1.597 -11.853 1.00 84.88 93 SER A C 1
ATOM 697 O O . SER A 1 93 ? -7.436 -2.401 -11.066 1.00 84.88 93 SER A O 1
ATOM 699 N N . ALA A 1 94 ? -5.841 -1.848 -12.549 1.00 84.12 94 ALA A N 1
ATOM 700 C CA . ALA A 1 94 ? -5.115 -3.106 -12.458 1.00 84.12 94 ALA A CA 1
ATOM 701 C C . ALA A 1 94 ? -4.419 -3.233 -11.093 1.00 84.12 94 ALA A C 1
ATOM 703 O O . ALA A 1 94 ? -4.556 -4.260 -10.434 1.00 84.12 94 ALA A O 1
ATOM 704 N N . ILE A 1 95 ? -3.782 -2.158 -10.605 1.00 87.88 95 ILE A N 1
ATOM 705 C CA . ILE A 1 95 ? -3.213 -2.117 -9.245 1.00 87.88 95 ILE A CA 1
ATOM 706 C C . ILE A 1 95 ? -4.305 -2.360 -8.196 1.00 87.88 95 ILE A C 1
ATOM 708 O O . ILE A 1 95 ? -4.119 -3.168 -7.287 1.00 87.88 95 ILE A O 1
ATOM 712 N N . ALA A 1 96 ? -5.457 -1.693 -8.326 1.00 88.25 96 ALA A N 1
ATOM 713 C CA . ALA A 1 96 ? -6.579 -1.860 -7.407 1.00 88.25 96 ALA A CA 1
ATOM 714 C C . ALA A 1 96 ? -7.074 -3.308 -7.375 1.00 88.25 96 ALA A C 1
ATOM 716 O O . ALA A 1 96 ? -7.247 -3.877 -6.299 1.00 88.25 96 ALA A O 1
ATOM 717 N N . GLN A 1 97 ? -7.250 -3.927 -8.541 1.00 88.44 97 GLN A N 1
ATOM 718 C CA . GLN A 1 97 ? -7.697 -5.310 -8.633 1.00 88.44 97 GLN A CA 1
ATOM 719 C C . GLN A 1 97 ? -6.670 -6.286 -8.048 1.00 88.44 97 GLN A C 1
ATOM 721 O O . GLN A 1 97 ? -7.048 -7.192 -7.308 1.00 88.44 97 GLN A O 1
ATOM 726 N N . ALA A 1 98 ? -5.377 -6.080 -8.305 1.00 88.12 98 ALA A N 1
ATOM 727 C CA . ALA A 1 98 ? -4.325 -6.901 -7.713 1.00 88.12 98 ALA A CA 1
ATOM 728 C C . ALA A 1 98 ? -4.268 -6.765 -6.188 1.00 88.12 98 ALA A C 1
ATOM 730 O O . ALA A 1 98 ? -4.154 -7.772 -5.492 1.00 88.12 98 ALA A O 1
ATOM 731 N N . LEU A 1 99 ? -4.431 -5.553 -5.651 1.00 89.69 99 LEU A N 1
ATOM 732 C CA . LEU A 1 99 ? -4.507 -5.336 -4.205 1.00 89.69 99 LEU A CA 1
ATOM 733 C C . LEU A 1 99 ? -5.721 -6.024 -3.578 1.00 89.69 99 LEU A C 1
ATOM 735 O O . LEU A 1 99 ? -5.583 -6.627 -2.515 1.00 89.69 99 LEU A O 1
ATOM 739 N N . VAL A 1 100 ? -6.887 -5.969 -4.227 1.00 90.94 100 VAL A N 1
ATOM 740 C CA . VAL A 1 100 ? -8.097 -6.670 -3.764 1.00 90.94 100 VAL A CA 1
ATOM 741 C C . VAL A 1 100 ? -7.892 -8.182 -3.775 1.00 90.94 100 VAL A C 1
ATOM 743 O O . VAL A 1 100 ? -8.213 -8.846 -2.792 1.00 90.94 100 VAL A O 1
ATOM 746 N N . ASN A 1 101 ? -7.305 -8.717 -4.847 1.00 88.94 101 ASN A N 1
ATOM 747 C CA . ASN A 1 101 ? -7.033 -10.147 -4.985 1.00 88.94 101 ASN A CA 1
ATOM 748 C 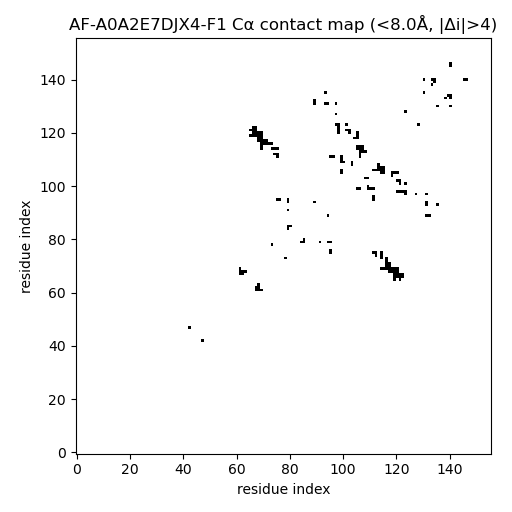C . ASN A 1 101 ? -6.014 -10.648 -3.957 1.00 88.94 101 ASN A C 1
ATOM 750 O O . ASN A 1 101 ? -6.175 -11.740 -3.419 1.00 88.94 101 ASN A O 1
ATOM 754 N N . LYS A 1 102 ? -4.982 -9.849 -3.666 1.00 89.31 102 LYS A N 1
ATOM 755 C CA . LYS A 1 102 ? -3.965 -10.178 -2.663 1.00 89.31 102 LYS A CA 1
ATOM 756 C C . LYS A 1 102 ? -4.505 -10.089 -1.233 1.00 89.31 102 LYS A C 1
ATOM 758 O O . LYS A 1 102 ? -4.046 -10.814 -0.359 1.00 89.31 102 LYS A O 1
ATOM 763 N N . ASN A 1 103 ? -5.509 -9.242 -1.000 1.00 91.38 103 ASN A N 1
ATOM 764 C CA . ASN A 1 103 ? -6.046 -8.953 0.329 1.00 91.38 103 ASN A CA 1
ATOM 765 C C . ASN A 1 103 ? -7.553 -9.239 0.451 1.00 91.38 103 ASN A C 1
ATOM 767 O O . ASN A 1 103 ? -8.309 -8.346 0.841 1.00 91.38 103 ASN A O 1
ATOM 771 N N . PRO A 1 104 ? -8.036 -10.469 0.199 1.00 89.25 104 PRO A N 1
ATOM 772 C CA . PRO A 1 104 ? -9.473 -10.761 0.200 1.00 89.25 104 PRO A CA 1
ATOM 773 C C . PRO A 1 104 ? -10.144 -10.478 1.554 1.00 89.25 104 PRO A C 1
ATOM 775 O O . PRO A 1 104 ? -11.317 -10.117 1.602 1.00 89.25 104 PRO A O 1
ATOM 778 N N . ASN A 1 105 ? -9.390 -10.583 2.651 1.00 89.94 105 ASN A N 1
ATOM 779 C CA . ASN A 1 105 ? -9.878 -10.333 4.007 1.00 89.94 105 ASN A CA 1
ATOM 780 C C . ASN A 1 105 ? -10.006 -8.839 4.348 1.00 89.94 105 ASN A C 1
ATOM 782 O O . ASN A 1 105 ? -10.730 -8.498 5.278 1.00 89.94 105 ASN A O 1
ATOM 786 N N . ALA A 1 106 ? -9.330 -7.948 3.613 1.00 89.38 106 ALA A N 1
ATOM 787 C CA . ALA A 1 106 ? -9.396 -6.503 3.842 1.00 89.38 106 ALA A CA 1
ATOM 788 C C . ALA A 1 106 ? -10.628 -5.856 3.186 1.00 89.38 106 ALA A C 1
ATOM 790 O O . ALA A 1 106 ? -10.985 -4.726 3.520 1.00 89.38 106 ALA A O 1
ATOM 791 N N . PHE A 1 107 ? -11.302 -6.567 2.275 1.00 92.25 107 PHE A N 1
ATOM 792 C CA . PHE A 1 107 ? -12.449 -6.057 1.530 1.00 92.25 107 PHE A CA 1
ATOM 793 C C . PHE A 1 107 ? -13.713 -6.841 1.839 1.00 92.25 107 PHE A C 1
ATOM 795 O O . PHE A 1 107 ? -13.776 -8.067 1.736 1.00 92.25 107 PHE A O 1
ATOM 802 N N . ARG A 1 108 ? -14.796 -6.125 2.127 1.00 88.38 108 ARG A N 1
ATOM 803 C CA . ARG A 1 108 ? -16.085 -6.772 2.340 1.00 88.38 108 ARG A CA 1
ATOM 804 C C . ARG A 1 108 ? -16.650 -7.271 1.011 1.00 88.38 108 ARG A C 1
ATOM 806 O O . ARG A 1 108 ? -16.998 -6.472 0.140 1.00 88.38 108 ARG A O 1
ATOM 813 N N . SER A 1 109 ? -16.783 -8.593 0.892 1.00 83.56 109 SER A N 1
ATOM 814 C CA . SER A 1 109 ? -17.281 -9.271 -0.315 1.00 83.56 109 SER A CA 1
ATOM 815 C C . SER A 1 109 ? -16.430 -8.994 -1.566 1.00 83.56 109 SER A C 1
ATOM 817 O O . SER A 1 109 ? -16.975 -8.930 -2.663 1.00 83.56 109 SER A O 1
ATOM 819 N N . GLY A 1 110 ? -15.119 -8.759 -1.404 1.00 81.38 110 GLY A N 1
ATOM 820 C CA . GLY A 1 110 ? -14.208 -8.461 -2.521 1.00 81.38 110 GLY A CA 1
ATOM 821 C C . GLY A 1 110 ? -14.498 -7.138 -3.240 1.00 81.38 110 GLY A C 1
ATOM 822 O O . GLY A 1 110 ? -13.992 -6.894 -4.331 1.00 81.38 110 GLY A O 1
ATOM 823 N N . ASN A 1 111 ? -15.338 -6.275 -2.664 1.00 86.25 111 ASN A N 1
ATOM 824 C CA . ASN A 1 111 ? -15.667 -4.995 -3.270 1.00 86.25 111 ASN A CA 1
ATOM 825 C C . ASN A 1 111 ? -14.584 -3.962 -2.934 1.00 86.25 111 ASN A C 1
ATOM 827 O O . ASN A 1 111 ? -14.423 -3.594 -1.771 1.00 86.25 111 ASN A O 1
ATOM 831 N N . GLN A 1 112 ? -13.906 -3.445 -3.963 1.00 85.69 112 GLN A N 1
ATOM 832 C CA . GLN A 1 112 ? -12.839 -2.440 -3.853 1.00 85.69 112 GLN A CA 1
ATOM 833 C C . GLN A 1 112 ? -13.231 -1.168 -3.079 1.00 85.69 112 GLN A C 1
ATOM 835 O O . GLN A 1 112 ? -12.381 -0.532 -2.463 1.00 85.69 112 GLN A O 1
ATOM 840 N N . ASN A 1 113 ? -14.521 -0.810 -3.073 1.00 90.44 113 ASN A N 1
ATOM 841 C CA . ASN A 1 113 ? -15.036 0.369 -2.370 1.00 90.44 113 ASN A CA 1
ATOM 842 C C . ASN A 1 113 ? -15.400 0.081 -0.906 1.00 90.44 113 ASN A C 1
ATOM 844 O O . ASN A 1 113 ? -15.815 0.984 -0.186 1.00 90.44 113 ASN A O 1
ATOM 848 N N . ARG A 1 114 ? -15.305 -1.175 -0.458 1.00 90.00 114 ARG A N 1
ATOM 849 C CA . ARG A 1 114 ? -15.656 -1.601 0.903 1.00 90.00 114 ARG A CA 1
ATOM 850 C C . ARG A 1 114 ? -14.427 -2.107 1.642 1.00 90.00 114 ARG A C 1
ATOM 852 O O . ARG A 1 114 ? -14.369 -3.272 2.033 1.00 90.00 114 ARG A O 1
ATOM 859 N N . LEU A 1 115 ? -13.462 -1.216 1.810 1.00 91.25 115 LEU A N 1
ATOM 860 C CA . LEU A 1 115 ? -12.260 -1.462 2.590 1.00 91.25 115 LEU A CA 1
ATOM 861 C C . LEU A 1 115 ? -12.593 -1.450 4.093 1.00 91.25 115 LEU A C 1
ATOM 863 O O . LEU A 1 115 ? -13.349 -0.596 4.561 1.00 91.25 115 LEU A O 1
ATOM 867 N N . LEU A 1 116 ? -12.081 -2.427 4.840 1.00 91.19 116 LEU A N 1
ATOM 868 C CA . LEU A 1 116 ? -12.299 -2.544 6.281 1.00 91.19 116 LEU A CA 1
ATOM 869 C C . LEU A 1 116 ? -11.258 -1.720 7.044 1.00 91.19 116 LEU A C 1
ATOM 871 O O . LEU A 1 116 ? -10.058 -1.940 6.903 1.00 91.19 116 LEU A O 1
ATOM 875 N N . ALA A 1 117 ? -11.726 -0.801 7.888 1.00 88.88 117 ALA A N 1
ATOM 876 C CA . ALA A 1 117 ? -10.855 -0.062 8.794 1.00 88.88 117 ALA A CA 1
ATOM 877 C C . ALA A 1 117 ? -10.214 -1.006 9.826 1.00 88.88 117 ALA A C 1
ATOM 879 O O . ALA A 1 117 ? -10.871 -1.915 10.338 1.00 88.88 117 ALA A O 1
ATOM 880 N N . GLY A 1 118 ? -8.936 -0.782 10.124 1.00 87.81 118 GLY A N 1
ATOM 881 C CA . GLY A 1 118 ? -8.120 -1.618 11.003 1.00 87.81 118 GLY A CA 1
ATOM 882 C C . GLY A 1 118 ? -7.608 -2.908 10.359 1.00 87.81 118 GLY A C 1
ATOM 883 O O . GLY A 1 118 ? -6.895 -3.660 11.017 1.00 87.81 118 GLY A O 1
ATOM 884 N N . ALA A 1 119 ? -7.949 -3.186 9.097 1.00 88.81 119 ALA A N 1
ATOM 885 C CA . ALA A 1 119 ? -7.354 -4.297 8.367 1.00 88.81 119 ALA A CA 1
ATOM 886 C C . ALA A 1 119 ? -5.932 -3.945 7.910 1.00 88.81 119 ALA A C 1
ATOM 888 O O . ALA A 1 119 ? -5.653 -2.806 7.529 1.00 88.81 119 ALA A O 1
ATOM 889 N N . THR A 1 120 ? -5.050 -4.94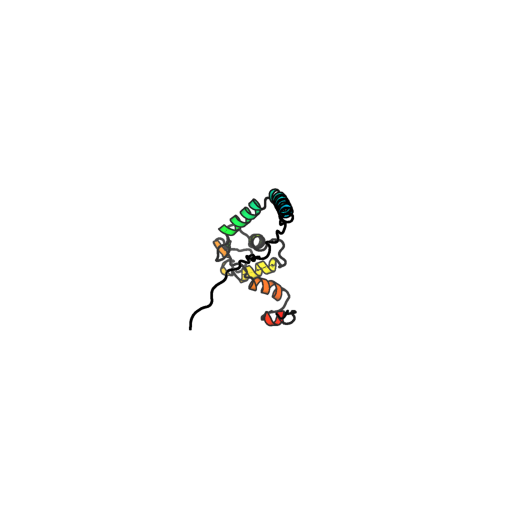2 7.898 1.00 89.88 120 THR A N 1
ATOM 890 C CA . THR A 1 120 ? -3.716 -4.817 7.305 1.00 89.88 120 THR A CA 1
ATOM 891 C C . THR A 1 120 ? -3.793 -5.153 5.819 1.00 89.88 120 THR A C 1
ATOM 893 O O . THR A 1 120 ? -4.173 -6.261 5.438 1.00 89.88 120 THR A O 1
ATOM 896 N N . LEU A 1 121 ? -3.448 -4.185 4.978 1.00 89.81 121 LEU A N 1
ATOM 897 C CA . LEU A 1 121 ? -3.372 -4.301 3.531 1.00 89.81 121 LEU A CA 1
ATOM 898 C C . LEU A 1 121 ? -1.932 -4.631 3.126 1.00 89.81 121 LEU A C 1
ATOM 900 O O . LEU A 1 121 ? -1.040 -3.784 3.181 1.00 89.81 121 LEU A O 1
ATOM 904 N N . GLN A 1 122 ? -1.701 -5.859 2.683 1.00 90.44 122 GLN A N 1
ATOM 905 C CA . GLN A 1 122 ? -0.416 -6.277 2.140 1.00 90.44 122 GLN A CA 1
ATOM 906 C C . GLN A 1 122 ? -0.129 -5.561 0.822 1.00 90.44 122 GLN A C 1
ATOM 908 O O . GLN A 1 122 ? -0.979 -5.485 -0.072 1.00 90.44 122 GLN A O 1
ATOM 913 N N . MET A 1 123 ? 1.099 -5.066 0.695 1.00 87.88 123 MET A N 1
ATOM 914 C CA . MET A 1 123 ? 1.574 -4.396 -0.510 1.00 87.88 123 MET A CA 1
ATOM 915 C C . MET A 1 123 ? 1.887 -5.393 -1.625 1.00 87.88 123 MET A C 1
ATOM 917 O O . MET A 1 123 ? 2.126 -6.581 -1.386 1.00 87.88 123 MET A O 1
ATOM 921 N N . LEU A 1 124 ? 1.900 -4.903 -2.862 1.00 86.38 124 LEU A N 1
ATOM 922 C CA . LEU A 1 124 ? 2.337 -5.683 -4.013 1.00 86.38 124 LEU A CA 1
ATOM 923 C C . LEU A 1 124 ? 3.855 -5.856 -3.945 1.00 86.38 124 LEU A C 1
ATOM 925 O O . LEU A 1 124 ? 4.589 -4.890 -3.735 1.00 86.38 124 LEU A O 1
ATOM 929 N N . THR A 1 125 ? 4.323 -7.092 -4.098 1.00 85.94 125 THR A N 1
ATOM 930 C CA . THR A 1 125 ? 5.758 -7.369 -4.217 1.00 85.94 125 THR A CA 1
ATOM 931 C C . THR A 1 125 ? 6.236 -7.006 -5.625 1.00 85.94 125 THR A C 1
ATOM 933 O O . THR A 1 125 ? 5.417 -6.834 -6.533 1.00 85.94 125 THR A O 1
ATOM 936 N N . PRO A 1 126 ? 7.558 -6.912 -5.855 1.00 82.25 126 PRO A N 1
ATOM 937 C CA . PRO A 1 126 ? 8.092 -6.719 -7.201 1.00 82.25 126 PRO A CA 1
ATOM 938 C C . PRO A 1 126 ? 7.552 -7.744 -8.207 1.00 82.25 126 PRO A C 1
ATOM 940 O O . PRO A 1 126 ? 7.197 -7.367 -9.318 1.00 82.25 126 PRO A O 1
ATOM 943 N N . ASP A 1 127 ? 7.401 -9.008 -7.801 1.00 79.25 127 ASP A N 1
ATOM 944 C CA . ASP A 1 127 ? 6.848 -10.066 -8.654 1.00 79.25 127 ASP A CA 1
ATOM 945 C C . ASP A 1 127 ? 5.387 -9.807 -9.043 1.00 79.25 127 ASP A C 1
ATOM 947 O O . ASP A 1 127 ? 5.009 -10.006 -10.198 1.00 79.25 127 ASP A O 1
ATOM 951 N N . ASP A 1 128 ? 4.567 -9.305 -8.115 1.00 82.69 128 ASP A N 1
ATOM 952 C CA . ASP A 1 128 ? 3.178 -8.943 -8.411 1.00 82.69 128 ASP A CA 1
ATOM 953 C C . ASP A 1 128 ? 3.106 -7.794 -9.416 1.00 82.69 128 ASP A C 1
ATOM 955 O O . ASP A 1 128 ? 2.276 -7.815 -10.324 1.00 82.69 128 ASP A O 1
ATOM 959 N N . LEU A 1 129 ? 3.984 -6.795 -9.269 1.00 82.75 129 LEU A N 1
ATOM 960 C CA . LEU A 1 129 ? 4.066 -5.670 -10.197 1.00 82.75 129 LEU A CA 1
ATOM 961 C C . LEU A 1 129 ? 4.517 -6.135 -11.581 1.00 82.75 129 LEU A C 1
ATOM 963 O O . LEU A 1 129 ? 3.931 -5.715 -12.573 1.00 82.75 129 LEU A O 1
ATOM 967 N N . LEU A 1 130 ? 5.505 -7.030 -11.663 1.00 82.00 130 LEU A N 1
ATOM 968 C CA . LEU A 1 130 ? 5.936 -7.622 -12.930 1.00 82.00 130 LEU A CA 1
ATOM 969 C C . LEU A 1 130 ? 4.796 -8.410 -13.578 1.00 82.00 130 LEU A C 1
ATOM 971 O O . LEU A 1 130 ? 4.513 -8.203 -14.755 1.00 82.00 130 LEU A O 1
ATOM 975 N N . ASN A 1 131 ? 4.081 -9.238 -12.818 1.00 79.75 131 ASN A N 1
ATOM 976 C CA . ASN A 1 131 ? 2.893 -9.929 -13.317 1.00 79.75 131 ASN A CA 1
ATOM 977 C C . ASN A 1 131 ? 1.838 -8.943 -13.825 1.00 79.75 131 ASN A C 1
ATOM 979 O O . ASN A 1 131 ? 1.212 -9.197 -14.848 1.00 79.75 131 ASN A O 1
ATOM 983 N N . LEU A 1 132 ? 1.667 -7.799 -13.164 1.00 79.31 132 LEU A N 1
ATOM 984 C CA . LEU A 1 132 ? 0.766 -6.743 -13.617 1.00 79.31 132 LEU A CA 1
ATOM 985 C C . LEU A 1 132 ? 1.233 -6.102 -14.925 1.00 79.31 132 LEU A C 1
ATOM 987 O O . LEU A 1 132 ? 0.417 -5.807 -15.788 1.00 79.31 132 LEU A O 1
ATOM 991 N N . ILE A 1 133 ? 2.539 -5.898 -15.094 1.00 78.38 133 ILE A N 1
ATOM 992 C CA . ILE A 1 133 ? 3.097 -5.391 -16.349 1.00 78.38 133 ILE A CA 1
ATOM 993 C C . ILE A 1 133 ? 2.878 -6.416 -17.452 1.00 78.38 133 ILE A C 1
ATOM 995 O O . ILE A 1 133 ? 2.496 -6.021 -18.537 1.00 78.38 133 ILE A O 1
ATOM 999 N N . PHE A 1 134 ? 3.106 -7.707 -17.212 1.00 72.12 134 PHE A N 1
ATOM 1000 C CA . PHE A 1 134 ? 3.179 -8.697 -18.288 1.00 72.12 134 PHE A CA 1
ATOM 1001 C C . PHE A 1 134 ? 1.861 -9.428 -18.583 1.00 72.12 134 PHE A C 1
ATOM 1003 O O . PHE A 1 134 ? 1.591 -9.710 -19.748 1.00 72.12 134 PHE A O 1
ATOM 1010 N N . ASN A 1 135 ? 1.007 -9.680 -17.587 1.00 66.00 135 ASN A N 1
ATOM 1011 C CA . ASN A 1 135 ? -0.274 -10.375 -17.789 1.00 66.00 135 ASN A CA 1
ATOM 1012 C C . ASN A 1 135 ? -1.415 -9.429 -18.181 1.00 66.00 135 ASN A C 1
ATOM 1014 O O . ASN A 1 135 ? -2.364 -9.855 -18.840 1.00 66.00 135 ASN A O 1
ATOM 1018 N N . ASP A 1 136 ? -1.330 -8.144 -17.832 1.00 57.88 136 ASP A N 1
ATOM 1019 C CA . ASP A 1 136 ? -2.346 -7.145 -18.196 1.00 57.88 136 ASP A CA 1
ATOM 1020 C C . ASP A 1 136 ? -2.278 -6.779 -19.706 1.00 57.88 136 ASP A C 1
ATOM 1022 O O . ASP A 1 136 ? -3.182 -6.125 -20.236 1.00 57.88 136 ASP A O 1
ATOM 1026 N N . TYR A 1 137 ? -1.257 -7.290 -20.424 1.00 49.28 137 TYR A N 1
ATOM 1027 C CA . TYR A 1 137 ? -1.153 -7.344 -21.895 1.00 49.28 137 TYR A CA 1
ATOM 1028 C C . TYR A 1 137 ? -1.688 -8.647 -22.530 1.00 49.28 137 TYR A C 1
ATOM 1030 O O . TYR A 1 137 ? -1.406 -8.923 -23.695 1.00 49.28 137 TYR A O 1
ATOM 1038 N N . GLY A 1 138 ? -2.523 -9.421 -21.828 1.00 39.59 138 GLY A N 1
ATOM 1039 C CA . GLY A 1 138 ? -3.399 -10.404 -22.479 1.00 39.59 138 GLY A CA 1
ATOM 1040 C C . GLY A 1 138 ? -2.788 -11.779 -22.753 1.00 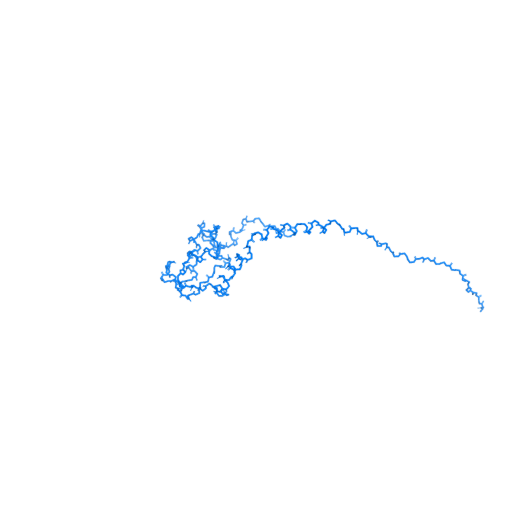39.59 138 GLY A C 1
ATOM 1041 O O . GLY A 1 138 ? -3.042 -12.369 -23.801 1.00 39.59 138 GLY A O 1
ATOM 1042 N N . GLY A 1 139 ? -2.045 -12.334 -21.801 1.00 43.81 139 GLY A N 1
ATOM 1043 C CA . GLY A 1 139 ? -1.684 -13.749 -21.820 1.00 43.81 139 GLY A CA 1
ATOM 1044 C C . GLY A 1 139 ? -1.167 -14.192 -20.463 1.00 43.81 139 GLY A C 1
ATOM 1045 O O . GLY A 1 139 ? -0.454 -13.439 -19.810 1.00 43.81 139 GLY A O 1
ATOM 1046 N N . GLU A 1 140 ? -1.532 -15.397 -20.025 1.00 47.28 140 GLU A N 1
ATOM 1047 C CA . GLU A 1 140 ? -0.898 -16.047 -18.879 1.00 47.28 140 GLU A CA 1
ATOM 1048 C C . GLU A 1 140 ? 0.611 -16.141 -19.132 1.00 47.28 140 GLU A C 1
ATOM 1050 O O . GLU A 1 140 ? 1.084 -17.046 -19.820 1.00 47.28 140 GLU A O 1
ATOM 1055 N N . VAL A 1 141 ? 1.401 -15.227 -18.570 1.00 50.72 141 VAL A N 1
ATOM 1056 C CA . VAL A 1 141 ? 2.848 -15.406 -18.499 1.00 50.72 14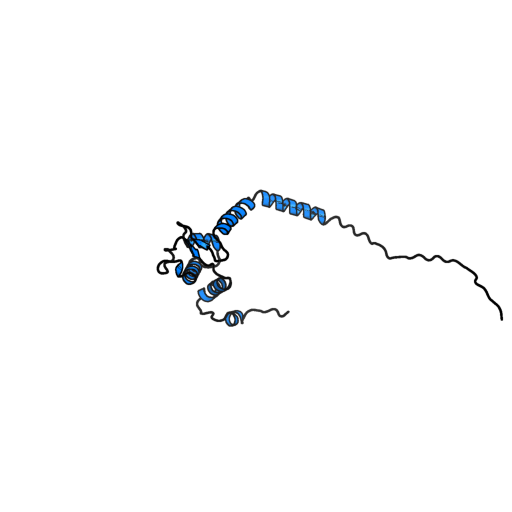1 VAL A CA 1
ATOM 1057 C C . VAL A 1 141 ? 3.122 -16.262 -17.272 1.00 50.72 141 VAL A C 1
ATOM 1059 O O . VAL A 1 141 ? 3.645 -15.817 -16.258 1.00 50.72 141 VAL A O 1
ATOM 1062 N N . SER A 1 142 ? 2.747 -17.536 -17.359 1.00 52.66 142 SER A N 1
ATOM 1063 C CA . SER A 1 142 ? 3.042 -18.543 -16.335 1.00 52.66 142 SER A CA 1
ATOM 1064 C C . SER A 1 142 ? 4.541 -18.854 -16.231 1.00 52.66 142 SER A C 1
ATOM 1066 O O . SER A 1 142 ? 4.958 -19.637 -15.380 1.00 52.66 142 SER A O 1
ATOM 1068 N N . ASN A 1 143 ? 5.377 -18.238 -17.075 1.00 55.44 143 ASN A N 1
ATOM 1069 C CA . ASN A 1 143 ? 6.813 -18.437 -17.044 1.00 55.44 143 ASN A CA 1
ATOM 1070 C C . ASN A 1 143 ? 7.578 -17.187 -17.504 1.00 55.44 143 ASN A C 1
ATOM 1072 O O . ASN A 1 143 ? 7.676 -16.906 -18.703 1.00 55.44 143 ASN A O 1
ATOM 1076 N N . LEU A 1 144 ? 8.177 -16.467 -16.546 1.00 57.25 144 LEU A N 1
ATOM 1077 C CA . LEU A 1 144 ? 9.085 -15.348 -16.819 1.00 57.25 144 LEU A CA 1
ATOM 1078 C C . LEU A 1 144 ? 10.170 -15.788 -17.813 1.00 57.25 144 LEU A C 1
ATOM 1080 O O . LEU A 1 144 ? 10.414 -15.089 -18.788 1.00 57.25 144 LEU A O 1
ATOM 1084 N N . SER A 1 145 ? 10.711 -17.005 -17.644 1.00 62.22 145 SER A N 1
ATOM 1085 C CA . SER A 1 145 ? 11.703 -17.630 -18.534 1.00 62.22 145 SER A CA 1
ATOM 1086 C C . SER A 1 145 ? 11.299 -17.602 -20.012 1.00 62.22 145 SER A C 1
ATOM 1088 O O . SER A 1 145 ? 12.118 -17.265 -20.867 1.00 62.22 145 SER A O 1
ATOM 1090 N N . THR A 1 146 ? 10.033 -17.898 -20.315 1.00 62.81 146 THR A N 1
ATOM 1091 C CA . THR A 1 146 ? 9.513 -17.917 -21.687 1.00 62.81 146 THR A CA 1
ATOM 1092 C C . THR A 1 146 ? 9.324 -16.502 -22.229 1.00 62.81 146 THR A C 1
ATOM 1094 O O . THR A 1 146 ? 9.703 -16.237 -23.366 1.00 62.81 146 THR A O 1
ATOM 1097 N N . ALA A 1 147 ? 8.827 -15.566 -21.415 1.00 60.69 147 ALA A N 1
ATOM 1098 C CA . ALA A 1 147 ? 8.683 -14.166 -21.827 1.00 60.69 147 ALA A CA 1
ATOM 1099 C C . ALA A 1 147 ? 10.032 -13.446 -22.010 1.00 60.69 147 ALA A C 1
ATOM 1101 O O . ALA A 1 147 ? 10.174 -12.618 -22.908 1.00 60.69 147 ALA A O 1
ATOM 1102 N N . THR A 1 148 ? 11.049 -13.784 -21.208 1.00 67.75 148 THR A N 1
ATOM 1103 C CA . THR A 1 148 ? 12.405 -13.210 -21.324 1.00 67.75 148 THR A CA 1
ATOM 1104 C C . THR A 1 148 ? 13.295 -13.951 -22.327 1.00 67.75 148 THR A C 1
ATOM 1106 O O . THR A 1 148 ? 14.450 -13.567 -22.517 1.00 67.75 148 THR A O 1
ATOM 1109 N N . ALA A 1 149 ? 12.800 -15.014 -22.974 1.00 73.69 149 ALA A N 1
ATOM 1110 C CA . ALA A 1 149 ? 13.593 -15.850 -23.878 1.00 73.69 149 ALA A CA 1
ATOM 1111 C C . ALA A 1 149 ? 14.139 -15.077 -25.093 1.00 73.69 149 ALA A C 1
ATOM 1113 O O . ALA A 1 149 ? 15.198 -15.422 -25.609 1.00 73.69 149 ALA A O 1
ATOM 1114 N N . GLY A 1 150 ? 13.443 -14.019 -25.523 1.00 73.00 150 GLY A N 1
ATOM 1115 C CA . GLY A 1 150 ? 13.856 -13.164 -26.639 1.00 73.00 150 GLY A CA 1
ATOM 1116 C C . GLY A 1 150 ? 14.750 -11.981 -26.258 1.00 73.00 150 GLY A C 1
ATOM 1117 O O . GLY A 1 150 ? 15.105 -11.192 -27.129 1.00 73.00 150 GLY A O 1
ATOM 1118 N N . TRP A 1 151 ? 15.084 -11.798 -24.977 1.00 83.12 151 TRP A N 1
ATOM 1119 C CA . TRP A 1 151 ? 15.850 -10.627 -24.549 1.00 83.12 151 TRP A CA 1
ATOM 1120 C C . TRP A 1 151 ? 17.340 -10.813 -24.824 1.00 83.12 151 TRP A C 1
ATOM 1122 O O . TRP A 1 151 ? 17.906 -11.887 -24.609 1.00 83.12 151 TRP A O 1
ATOM 1132 N N . VAL A 1 152 ? 17.987 -9.737 -25.271 1.00 78.94 152 VAL A N 1
ATOM 1133 C CA . VAL A 1 152 ? 19.433 -9.710 -25.495 1.00 78.94 152 VAL A CA 1
ATOM 1134 C C . VAL A 1 152 ? 20.136 -9.837 -24.145 1.00 78.94 152 VAL A C 1
ATOM 1136 O O . VAL A 1 152 ? 20.021 -8.963 -23.287 1.00 78.94 152 VAL A O 1
ATOM 1139 N N . LYS A 1 153 ? 20.860 -10.941 -23.949 1.00 81.94 153 LYS A N 1
ATOM 1140 C CA . LYS A 1 153 ? 21.684 -11.177 -22.759 1.00 81.94 153 LYS A CA 1
ATOM 1141 C C . LYS A 1 153 ? 23.138 -10.885 -23.105 1.00 81.94 153 LYS A C 1
ATOM 1143 O O . LYS A 1 153 ? 23.685 -11.497 -24.018 1.00 81.94 153 LYS A O 1
ATOM 1148 N N . PHE A 1 154 ? 23.767 -9.980 -22.364 1.00 70.56 154 PHE A N 1
ATOM 1149 C CA . PHE A 1 154 ? 25.211 -9.781 -22.447 1.00 70.56 154 PHE A CA 1
ATOM 1150 C C . PHE A 1 154 ? 25.894 -10.864 -21.612 1.00 70.56 154 PHE A C 1
ATOM 1152 O O . PHE A 1 154 ? 25.693 -10.941 -20.399 1.00 70.56 154 PHE A O 1
ATOM 1159 N N . SER A 1 155 ? 26.659 -11.738 -22.264 1.00 66.75 155 SER A N 1
ATOM 1160 C CA . SER A 1 155 ? 27.552 -12.663 -21.568 1.00 66.75 155 SER A CA 1
ATOM 1161 C C . SER A 1 155 ? 28.713 -11.879 -20.957 1.00 66.75 155 SER A C 1
ATOM 1163 O O . SER A 1 155 ? 29.265 -10.993 -21.611 1.00 66.75 155 SER A O 1
ATOM 1165 N N . ARG A 1 156 ? 29.040 -12.200 -19.705 1.00 56.53 156 ARG A N 1
ATOM 1166 C CA . ARG A 1 156 ? 30.162 -11.625 -18.960 1.00 56.53 156 ARG A CA 1
ATOM 1167 C C . ARG A 1 156 ? 31.494 -12.208 -19.416 1.00 56.53 156 ARG A C 1
ATOM 1169 O O . ARG A 1 156 ? 31.489 -13.396 -19.810 1.00 56.53 156 ARG A O 1
#

Sequence (156 aa):
MINNKYTKLTLATALTIFGLSYLPQSIAQDSALEVEGALRMLLADTNIESRISSVTNLTATQVSEDGYLVQPGDSLGAIIISLYGGESILRRSAIAQALVNKNPNAFRSGNQNRLLAGATLQMLTPDDLLNLIFNDYGGEVSNLSTATAGWVKFSR